Protein AF-A0A1K0FR67-F1 (afdb_monomer)

pLDDT: mean 71.22, std 17.46, range [37.5, 94.06]

Organism: NCBI:txid56427

Foldseek 3Di:
DVVVVVVVVCVVAPPVRVVVVVVVVVVVVVVVVVCPPVPPPPDPPPPPPPPPPDPDPPDDPPPDPDPPPDDDPPDDDDDDDDPPVLPQPDQDPVRDRPLVVCVVVVNNVVSVVSVVVSVLVSCVVVVQDDDDVPDDPVNSVVSNVVPDDD

Sequence (150 aa):
MWDEFAASVFDWIPPSLLLLILLAAAGLIGALWYWFPAWVPRRMPRLRLPRLRMPRWRLPRWRRPRFSRRRRSTAAGASSEATTAFEPSVVLSDGTLLADRLAAEGRYAEAVRQRLRDIVGDLTAAGVISPLPGTTAAEVAAAAAVQRPA

Radius of gyration: 26.25 Å; Cα contacts (8 Å, |Δi|>4): 50; chains: 1; bounding box: 55×60×53 Å

Solvent-accessible surface area (backbone atoms only — not comparable to full-atom values): 9736 Å² total; per-residue (Å²): 120,66,67,64,53,50,50,58,52,47,75,77,37,53,70,70,57,51,52,49,51,52,52,50,48,51,51,49,51,53,47,52,59,71,47,65,70,82,78,66,69,92,61,74,75,80,76,75,68,75,82,76,80,67,78,84,77,81,70,79,86,77,80,73,80,84,76,78,78,71,84,74,83,76,88,76,79,92,80,75,91,72,84,66,82,77,72,70,79,52,65,42,97,85,75,43,46,54,31,56,53,29,44,76,73,68,39,48,79,54,15,52,54,44,48,52,50,36,52,52,49,50,36,37,75,70,65,60,38,86,82,54,97,84,66,48,75,67,57,53,51,52,47,47,58,73,70,56,84,129

Structure (mmCIF, N/CA/C/O backbone):
data_AF-A0A1K0FR67-F1
#
_entry.id   AF-A0A1K0FR67-F1
#
loop_
_atom_site.group_PDB
_atom_site.id
_atom_site.type_symbol
_atom_site.label_atom_id
_atom_site.label_alt_id
_atom_site.label_comp_id
_atom_site.label_asym_id
_atom_site.label_entity_id
_atom_site.label_seq_id
_atom_site.pdbx_PDB_ins_code
_atom_site.Cartn_x
_atom_site.Cartn_y
_atom_site.Cartn_z
_atom_site.occupancy
_atom_site.B_iso_or_equiv
_atom_site.auth_seq_id
_atom_site.auth_comp_id
_atom_site.auth_asym_id
_atom_site.auth_atom_id
_atom_site.pdbx_PDB_model_num
ATOM 1 N N . MET A 1 1 ? 36.744 -9.224 -16.218 1.00 68.44 1 MET A N 1
ATOM 2 C CA . MET A 1 1 ? 35.499 -9.904 -16.644 1.00 68.44 1 MET A CA 1
ATOM 3 C C . MET A 1 1 ? 34.325 -8.936 -16.802 1.00 68.44 1 MET A C 1
ATOM 5 O O . MET A 1 1 ? 33.518 -9.159 -17.688 1.00 68.44 1 MET A O 1
ATOM 9 N N . TRP A 1 2 ? 34.217 -7.858 -16.007 1.00 72.44 2 TRP A N 1
ATOM 10 C CA . TRP A 1 2 ? 33.109 -6.898 -16.142 1.00 72.44 2 TRP A CA 1
ATOM 11 C C . TRP A 1 2 ? 33.269 -5.905 -17.307 1.00 72.44 2 TRP A C 1
ATOM 13 O O . TRP A 1 2 ? 32.308 -5.668 -18.031 1.00 72.44 2 TRP A O 1
ATOM 23 N N . ASP A 1 3 ? 34.488 -5.424 -17.566 1.00 81.62 3 ASP A N 1
ATOM 24 C CA . ASP A 1 3 ? 34.756 -4.476 -18.664 1.00 81.62 3 ASP A CA 1
ATOM 25 C C . ASP A 1 3 ? 34.510 -5.067 -20.060 1.00 81.62 3 ASP A C 1
ATOM 27 O O . ASP A 1 3 ? 34.027 -4.384 -20.955 1.00 81.62 3 ASP A O 1
ATOM 31 N N . GLU A 1 4 ? 34.777 -6.360 -20.237 1.00 81.38 4 GLU A N 1
ATOM 32 C CA . GLU A 1 4 ? 34.574 -7.076 -21.503 1.00 81.38 4 GLU A CA 1
ATOM 33 C C . GLU A 1 4 ? 33.077 -7.285 -21.810 1.00 81.38 4 GLU A C 1
ATOM 35 O O . GLU A 1 4 ? 32.628 -7.190 -22.955 1.00 81.38 4 GLU A O 1
ATOM 40 N N . PHE A 1 5 ? 32.266 -7.480 -20.764 1.00 78.94 5 PHE A N 1
ATOM 41 C CA . PHE A 1 5 ? 30.809 -7.541 -20.880 1.00 78.94 5 PHE A CA 1
ATOM 42 C C . PHE A 1 5 ? 30.208 -6.155 -21.147 1.00 78.94 5 PHE A C 1
ATOM 44 O O . PHE A 1 5 ? 29.321 -6.012 -21.982 1.00 78.94 5 PHE A O 1
ATOM 51 N N . ALA A 1 6 ? 30.718 -5.113 -20.484 1.00 74.50 6 ALA A N 1
ATOM 52 C CA . ALA A 1 6 ? 30.304 -3.741 -20.753 1.00 74.50 6 ALA A CA 1
ATOM 53 C C . ALA A 1 6 ? 30.624 -3.337 -22.201 1.00 74.50 6 ALA A C 1
ATOM 55 O O . ALA A 1 6 ? 29.739 -2.860 -22.908 1.00 74.50 6 ALA A O 1
ATOM 56 N N . ALA A 1 7 ? 31.849 -3.592 -22.670 1.00 76.25 7 ALA A N 1
ATOM 57 C CA . ALA A 1 7 ? 32.273 -3.254 -24.027 1.00 76.25 7 ALA A CA 1
ATOM 58 C C . ALA A 1 7 ? 31.422 -3.955 -25.100 1.00 76.25 7 ALA A C 1
ATOM 60 O O . ALA A 1 7 ? 30.942 -3.299 -26.018 1.00 76.25 7 ALA A O 1
ATOM 61 N N . SER A 1 8 ? 31.150 -5.255 -24.945 1.00 77.00 8 SER A N 1
ATOM 62 C CA . SER A 1 8 ? 30.318 -6.013 -25.898 1.00 77.00 8 SER A CA 1
ATOM 63 C C . SER A 1 8 ? 28.856 -5.556 -25.935 1.00 77.00 8 SER A C 1
ATOM 65 O O . SER A 1 8 ? 28.237 -5.540 -26.999 1.00 77.00 8 SER A O 1
ATOM 67 N N . VAL A 1 9 ? 28.300 -5.134 -24.796 1.00 70.12 9 VAL A N 1
ATOM 68 C CA . VAL A 1 9 ? 26.946 -4.564 -24.731 1.00 70.12 9 VAL A CA 1
ATOM 69 C C . VAL A 1 9 ? 26.891 -3.179 -25.390 1.00 70.12 9 VAL A C 1
ATOM 71 O O . VAL A 1 9 ? 25.920 -2.882 -26.086 1.00 70.12 9 VAL A O 1
ATOM 74 N N . PHE A 1 10 ? 27.927 -2.351 -25.219 1.00 68.62 10 PHE A N 1
ATOM 75 C CA . PHE A 1 10 ? 28.010 -1.022 -25.838 1.00 68.62 10 PHE A CA 1
ATOM 76 C C . PHE A 1 10 ? 28.317 -1.057 -27.343 1.00 68.62 10 PHE A C 1
ATOM 78 O O . PHE A 1 10 ? 27.865 -0.167 -28.061 1.00 68.62 10 PHE A O 1
ATOM 85 N N . ASP A 1 11 ? 29.012 -2.084 -27.837 1.00 77.88 11 ASP A N 1
ATOM 86 C CA . ASP A 1 11 ? 29.234 -2.278 -29.279 1.00 77.88 11 ASP A CA 1
ATOM 87 C C . ASP A 1 11 ? 27.933 -2.603 -30.027 1.00 77.88 11 ASP A C 1
ATOM 89 O O . ASP A 1 11 ? 27.739 -2.193 -31.171 1.00 77.88 11 ASP A O 1
ATOM 93 N N . TRP A 1 12 ? 27.015 -3.327 -29.380 1.00 76.69 12 TRP A N 1
ATOM 94 C CA . TRP A 1 12 ? 25.711 -3.666 -29.960 1.00 76.69 12 TRP A CA 1
ATOM 95 C C . TRP A 1 12 ? 24.649 -2.583 -29.761 1.00 76.69 12 TRP A C 1
ATOM 97 O O . TRP A 1 12 ? 23.702 -2.499 -30.546 1.00 76.69 12 TRP A O 1
ATOM 107 N N . ILE A 1 13 ? 24.772 -1.770 -28.711 1.00 78.88 13 ILE A N 1
ATOM 108 C CA . ILE A 1 13 ? 23.764 -0.780 -28.333 1.00 78.88 13 ILE A CA 1
ATOM 109 C C . ILE A 1 13 ? 24.459 0.567 -28.124 1.00 78.88 13 ILE A C 1
ATOM 111 O O . ILE A 1 13 ? 25.122 0.755 -27.101 1.00 78.88 13 ILE A O 1
ATOM 115 N N . PRO A 1 14 ? 24.281 1.545 -29.034 1.00 84.25 14 PRO A N 1
ATOM 116 C CA . PRO A 1 14 ? 24.893 2.847 -28.849 1.00 84.25 14 PRO A CA 1
ATOM 117 C C . PRO A 1 14 ? 24.372 3.487 -27.550 1.00 84.25 14 PRO A C 1
ATOM 119 O O . PRO A 1 14 ? 23.197 3.313 -27.200 1.00 84.25 14 PRO A O 1
ATOM 122 N N . PRO A 1 15 ? 25.202 4.265 -26.832 1.00 79.81 15 PRO A N 1
ATOM 123 C CA . PRO A 1 15 ? 24.868 4.769 -25.496 1.00 79.81 15 PRO A CA 1
ATOM 124 C C . PRO A 1 15 ? 23.553 5.559 -25.440 1.00 79.81 15 PRO A C 1
ATOM 126 O O . PRO A 1 15 ? 22.817 5.499 -24.457 1.00 79.81 15 PRO A O 1
ATOM 129 N N . SER A 1 16 ? 23.225 6.270 -26.521 1.00 84.56 16 SER A N 1
ATOM 130 C CA . SER A 1 16 ? 21.970 7.009 -26.680 1.00 84.56 16 SER A CA 1
ATOM 131 C C . SER A 1 16 ? 20.739 6.098 -26.724 1.00 84.56 16 SER A C 1
ATOM 133 O O . SER A 1 16 ? 19.717 6.434 -26.125 1.00 84.56 16 SER A O 1
ATOM 135 N N . LEU A 1 17 ? 20.827 4.932 -27.373 1.00 86.75 17 LEU A N 1
ATOM 136 C CA . LEU A 1 17 ? 19.754 3.933 -27.382 1.00 86.75 17 LEU A CA 1
ATOM 137 C C . LEU A 1 17 ? 19.580 3.296 -26.005 1.00 86.75 17 LEU A C 1
ATOM 139 O O . LEU A 1 17 ? 18.447 3.103 -25.576 1.00 86.75 17 LEU A O 1
ATOM 143 N N . LEU A 1 18 ? 20.674 3.027 -25.290 1.00 86.62 18 LEU A N 1
ATOM 144 C CA . LEU A 1 18 ? 20.607 2.495 -23.928 1.00 86.62 18 LEU A CA 1
ATOM 145 C C . LEU A 1 18 ? 19.881 3.478 -22.999 1.00 86.62 18 LEU A C 1
ATOM 147 O O . LEU A 1 18 ? 18.958 3.080 -22.290 1.00 86.62 18 LEU A O 1
ATOM 151 N N . LEU A 1 19 ? 20.219 4.771 -23.071 1.00 89.19 19 LEU A N 1
ATOM 152 C CA . LEU A 1 19 ? 19.519 5.824 -22.330 1.00 89.19 19 LEU A CA 1
ATOM 153 C C . LEU A 1 19 ? 18.039 5.927 -22.714 1.00 89.19 19 LEU A C 1
ATOM 155 O O . LEU A 1 19 ? 17.194 6.026 -21.827 1.00 89.19 19 LEU A O 1
ATOM 159 N N . LEU A 1 20 ? 17.709 5.865 -24.007 1.00 92.62 20 LEU A N 1
ATOM 160 C CA . LEU A 1 20 ? 16.318 5.880 -24.468 1.00 92.62 20 LEU A CA 1
ATOM 161 C C . LEU A 1 20 ? 15.531 4.666 -23.972 1.00 92.62 20 LEU A C 1
ATOM 163 O O . LEU A 1 20 ? 14.399 4.831 -23.529 1.00 92.62 20 LEU A O 1
ATOM 167 N N . ILE A 1 21 ? 16.116 3.466 -23.998 1.00 91.69 21 ILE A N 1
ATOM 168 C CA . ILE A 1 21 ? 15.485 2.245 -23.482 1.00 91.69 21 ILE A CA 1
ATOM 169 C C . ILE A 1 21 ? 15.270 2.364 -21.976 1.00 91.69 21 ILE A C 1
ATOM 171 O O . ILE A 1 21 ? 14.187 2.040 -21.496 1.00 91.69 21 ILE A O 1
ATOM 175 N N . LEU A 1 22 ? 16.263 2.854 -21.231 1.00 91.19 22 LEU A N 1
ATOM 176 C CA . LEU A 1 22 ? 16.150 3.026 -19.784 1.00 91.19 22 LEU A CA 1
ATOM 177 C C . LEU A 1 22 ? 15.073 4.058 -19.429 1.00 91.19 22 LEU A C 1
ATOM 179 O O . LEU A 1 22 ? 14.267 3.826 -18.531 1.00 91.19 22 LEU A O 1
ATOM 183 N N . LEU A 1 23 ? 15.020 5.170 -20.168 1.00 94.06 23 LEU A N 1
ATOM 184 C CA . LEU A 1 23 ? 14.025 6.224 -19.990 1.00 94.06 23 LEU A CA 1
ATOM 185 C C . LEU A 1 23 ? 12.620 5.744 -20.370 1.00 94.06 23 LEU A C 1
ATOM 187 O O . LEU A 1 23 ? 11.664 5.992 -19.637 1.00 94.06 23 LEU A O 1
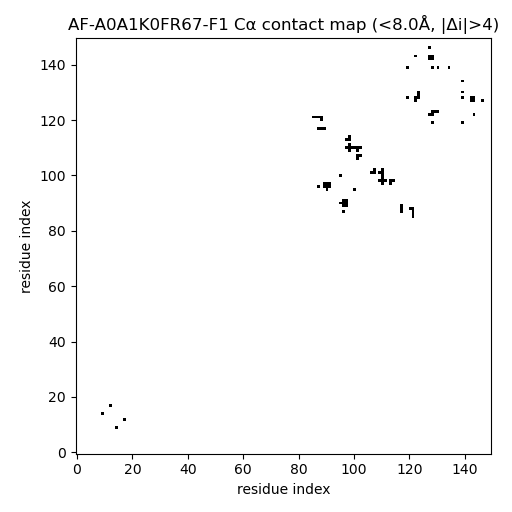ATOM 191 N N . ALA A 1 24 ? 12.494 5.009 -21.475 1.00 93.75 24 ALA A N 1
ATOM 192 C CA . ALA A 1 24 ? 11.241 4.397 -21.897 1.00 93.75 24 ALA A CA 1
ATOM 193 C C . ALA A 1 24 ? 10.775 3.343 -20.889 1.00 93.75 24 ALA A C 1
ATOM 195 O O . ALA A 1 24 ? 9.606 3.335 -20.522 1.00 93.75 24 ALA A O 1
ATOM 196 N N . ALA A 1 25 ? 11.674 2.495 -20.385 1.00 93.62 25 ALA A N 1
ATOM 197 C CA . ALA A 1 25 ? 11.368 1.509 -19.356 1.00 93.62 25 ALA A CA 1
ATOM 198 C C . ALA A 1 25 ? 10.942 2.180 -18.046 1.00 93.62 25 ALA A C 1
ATOM 200 O O . ALA A 1 25 ? 9.929 1.791 -17.477 1.00 93.62 25 ALA A O 1
ATOM 201 N N . ALA A 1 26 ? 11.648 3.219 -17.593 1.00 92.81 26 ALA A N 1
ATO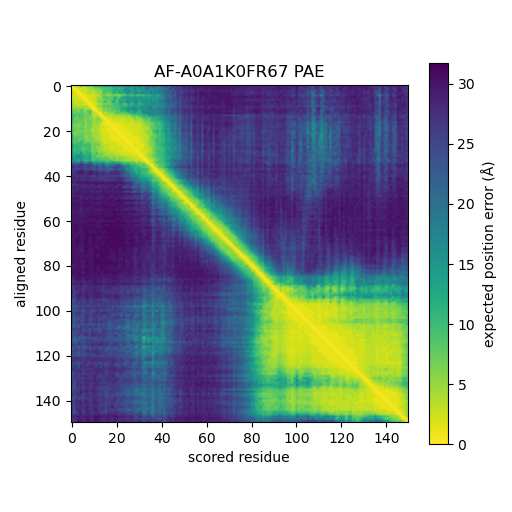M 202 C CA . ALA A 1 26 ? 11.276 3.984 -16.403 1.00 92.81 26 ALA A CA 1
ATOM 203 C C . ALA A 1 26 ? 9.905 4.660 -16.566 1.00 92.81 26 ALA A C 1
ATOM 205 O O . ALA A 1 26 ? 9.061 4.567 -15.674 1.00 92.81 26 ALA A O 1
ATOM 206 N N . GLY A 1 27 ? 9.651 5.275 -17.725 1.00 91.00 27 GLY A N 1
ATOM 207 C CA . GLY A 1 27 ? 8.360 5.867 -18.065 1.00 91.00 27 GLY A CA 1
ATOM 208 C C . GLY A 1 27 ? 7.241 4.830 -18.129 1.00 91.00 27 GLY A C 1
ATOM 209 O O . GLY A 1 27 ? 6.174 5.052 -17.566 1.00 91.00 27 GLY A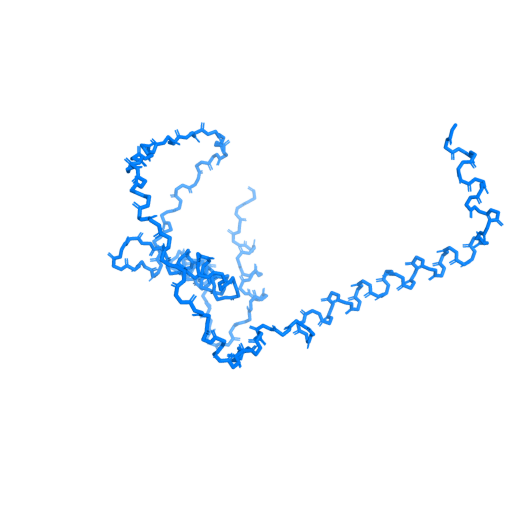 O 1
ATOM 210 N N . LEU A 1 28 ? 7.492 3.669 -18.739 1.00 89.88 28 LEU A N 1
ATOM 211 C CA . LEU A 1 28 ? 6.547 2.556 -18.801 1.00 89.88 28 LEU A CA 1
ATOM 212 C C . LEU A 1 28 ? 6.272 1.974 -17.421 1.00 89.88 28 LEU A C 1
ATOM 214 O O . LEU A 1 28 ? 5.118 1.728 -17.116 1.00 89.88 28 LEU A O 1
ATOM 218 N N . ILE A 1 29 ? 7.283 1.781 -16.575 1.00 87.69 29 ILE A N 1
ATOM 219 C CA . ILE A 1 29 ? 7.114 1.283 -15.205 1.00 87.69 29 ILE A CA 1
ATOM 220 C C . ILE A 1 29 ? 6.311 2.286 -14.375 1.00 87.69 29 ILE A C 1
ATOM 222 O O . ILE A 1 29 ? 5.367 1.887 -13.699 1.00 87.69 29 ILE A O 1
ATOM 226 N N . GLY A 1 30 ? 6.636 3.579 -14.455 1.00 84.00 30 GLY A N 1
ATOM 227 C CA . GLY A 1 30 ? 5.886 4.637 -13.776 1.00 84.00 30 GLY A CA 1
ATOM 228 C C . GLY A 1 30 ? 4.441 4.723 -14.268 1.00 84.00 30 GLY A C 1
ATOM 229 O O . GLY A 1 30 ? 3.512 4.765 -13.462 1.00 84.00 30 GLY A O 1
ATOM 230 N N . ALA A 1 31 ? 4.237 4.655 -15.584 1.00 81.75 31 ALA A N 1
ATOM 231 C CA . ALA A 1 31 ? 2.915 4.601 -16.188 1.00 81.75 31 ALA A CA 1
ATOM 232 C C . ALA A 1 31 ? 2.163 3.338 -15.765 1.00 81.75 31 ALA A C 1
ATOM 234 O O . ALA A 1 31 ? 1.000 3.436 -15.414 1.00 81.75 31 ALA A O 1
ATOM 235 N N . LEU A 1 32 ? 2.806 2.171 -15.724 1.00 79.75 32 LEU A N 1
ATOM 236 C CA . LEU A 1 32 ? 2.194 0.908 -15.315 1.00 79.75 32 LEU A CA 1
ATOM 237 C C . LEU A 1 32 ? 1.835 0.912 -13.825 1.00 79.75 32 LEU A C 1
ATOM 239 O O . LEU A 1 32 ? 0.807 0.356 -13.455 1.00 79.75 32 LEU A O 1
ATOM 243 N N . TRP A 1 33 ? 2.649 1.564 -12.989 1.00 76.31 33 TRP A N 1
ATOM 244 C CA . TRP A 1 33 ? 2.402 1.752 -11.560 1.00 76.31 33 TRP A CA 1
ATOM 245 C C . TRP A 1 33 ? 1.235 2.711 -11.310 1.00 76.31 33 TRP A C 1
ATOM 247 O O . TRP A 1 33 ? 0.362 2.417 -10.498 1.00 76.31 33 TRP A O 1
ATOM 257 N N . TYR A 1 34 ? 1.157 3.809 -12.066 1.00 68.00 34 TYR A N 1
ATOM 258 C CA . TYR A 1 34 ? 0.046 4.760 -11.989 1.00 68.00 34 TYR A CA 1
ATOM 259 C C . TYR A 1 34 ? -1.246 4.217 -12.631 1.00 68.00 34 TYR A C 1
ATOM 261 O O . TYR A 1 34 ? -2.347 4.445 -12.137 1.00 68.00 34 TYR A O 1
ATOM 269 N N . TRP A 1 35 ? -1.120 3.421 -13.696 1.00 66.75 35 TRP A N 1
ATOM 270 C CA . TRP A 1 35 ? -2.212 2.708 -14.371 1.00 66.75 35 TRP A CA 1
ATOM 271 C C . TRP A 1 35 ? -2.684 1.483 -13.565 1.00 66.75 35 TRP A C 1
ATOM 273 O O . TRP A 1 35 ? -3.698 0.860 -13.894 1.00 66.75 35 TRP A O 1
ATOM 283 N N . PHE A 1 36 ? -2.003 1.137 -12.469 1.00 51.81 36 PHE A N 1
ATOM 284 C CA . PHE A 1 36 ? -2.378 0.050 -11.568 1.00 51.81 36 PHE A CA 1
ATOM 285 C C . PHE A 1 36 ? -3.588 0.451 -10.696 1.00 51.81 36 PHE A C 1
ATOM 287 O O . PHE A 1 36 ? -3.454 0.717 -9.501 1.00 51.81 36 PHE A O 1
ATOM 294 N N . PRO A 1 37 ? -4.802 0.534 -11.287 1.00 57.28 37 PRO A N 1
ATOM 295 C CA . PRO A 1 37 ? -5.747 -0.581 -11.162 1.00 57.28 37 PRO A CA 1
ATOM 296 C C . PRO A 1 37 ? -6.649 -0.831 -12.394 1.00 57.28 37 PRO A C 1
ATOM 298 O O . PRO A 1 37 ? -7.634 -1.558 -12.274 1.00 57.28 37 PRO A O 1
ATOM 301 N N . ALA A 1 38 ? -6.380 -0.249 -13.567 1.00 56.81 38 ALA A N 1
ATOM 302 C CA . ALA A 1 38 ? -7.340 -0.287 -14.681 1.00 56.81 38 ALA A CA 1
ATOM 303 C C . ALA A 1 38 ? -7.305 -1.588 -15.512 1.00 56.81 38 ALA A C 1
ATOM 305 O O . ALA A 1 38 ? -8.278 -1.898 -16.195 1.00 56.81 38 ALA A O 1
ATOM 306 N N . TRP A 1 39 ? -6.217 -2.366 -15.446 1.00 60.72 39 TRP A N 1
ATOM 307 C CA . TRP A 1 39 ? -6.015 -3.553 -16.296 1.00 60.72 39 TRP A CA 1
ATOM 308 C C . TRP A 1 39 ? -5.899 -4.890 -15.563 1.00 60.72 39 TRP A C 1
ATOM 310 O O . TRP A 1 39 ? -5.786 -5.916 -16.222 1.00 60.72 39 TRP A O 1
ATOM 320 N N . VAL A 1 40 ? -5.965 -4.924 -14.226 1.00 54.62 40 VAL A N 1
ATOM 321 C CA . VAL A 1 40 ? -6.078 -6.188 -13.479 1.00 54.62 40 VAL A CA 1
ATOM 322 C C . VAL A 1 40 ? -7.565 -6.510 -13.340 1.00 54.62 40 VAL A C 1
ATOM 324 O O . VAL A 1 40 ? -8.236 -5.909 -12.492 1.00 54.62 40 VAL A O 1
ATOM 327 N N . PRO A 1 41 ? -8.129 -7.456 -14.116 1.00 48.88 41 PRO A N 1
ATOM 328 C CA . PRO A 1 41 ? -9.508 -7.860 -13.944 1.00 48.88 41 PRO A CA 1
ATOM 329 C C . PRO A 1 41 ? -9.568 -8.637 -12.627 1.00 48.88 41 PRO A C 1
ATOM 331 O O . PRO A 1 41 ? -9.347 -9.843 -12.570 1.00 48.88 41 PRO A O 1
ATOM 334 N N . ARG A 1 42 ? -9.904 -7.949 -11.530 1.00 56.72 42 ARG A N 1
ATOM 335 C CA . ARG A 1 42 ? -10.217 -8.556 -10.219 1.00 56.72 42 ARG A CA 1
ATOM 336 C C . ARG A 1 42 ? -11.425 -9.504 -10.263 1.00 56.72 42 ARG A C 1
ATOM 338 O O . ARG A 1 42 ? -11.804 -10.081 -9.249 1.00 56.72 42 ARG A O 1
ATOM 345 N N . ARG A 1 43 ? -12.040 -9.668 -11.433 1.00 52.75 43 ARG A N 1
ATOM 346 C CA . ARG A 1 43 ? -13.043 -10.677 -11.739 1.00 52.75 43 ARG A CA 1
ATOM 347 C C . ARG A 1 43 ? -12.521 -11.489 -12.915 1.00 52.75 43 ARG A C 1
ATOM 349 O O . ARG A 1 43 ? -12.756 -11.110 -14.056 1.00 52.75 43 ARG A O 1
ATOM 356 N N . MET A 1 44 ? -11.862 -12.619 -12.653 1.00 50.22 44 MET A N 1
ATOM 357 C CA . MET A 1 44 ? -11.877 -13.680 -13.659 1.00 50.22 44 MET A CA 1
ATOM 358 C C . MET A 1 44 ? -13.361 -13.968 -13.931 1.00 50.22 44 MET A C 1
ATOM 360 O O . MET A 1 44 ? -14.080 -14.324 -12.985 1.00 50.22 44 MET A O 1
ATOM 364 N N . PRO A 1 45 ? -13.873 -13.750 -15.159 1.00 44.97 45 PRO A N 1
ATOM 365 C CA . PRO A 1 45 ? -15.201 -14.218 -15.496 1.00 44.97 45 PRO A CA 1
ATOM 366 C C . PRO A 1 45 ? -15.164 -15.711 -15.216 1.00 44.97 45 PRO A C 1
ATOM 368 O O . PRO A 1 45 ? -14.251 -16.406 -15.660 1.00 44.97 45 PRO A O 1
ATOM 371 N N . ARG A 1 46 ? -16.091 -16.189 -14.383 1.00 55.56 46 ARG A N 1
ATOM 372 C CA . ARG A 1 46 ? -16.241 -17.615 -14.115 1.00 55.56 46 ARG A CA 1
ATOM 373 C C . ARG A 1 46 ? -16.451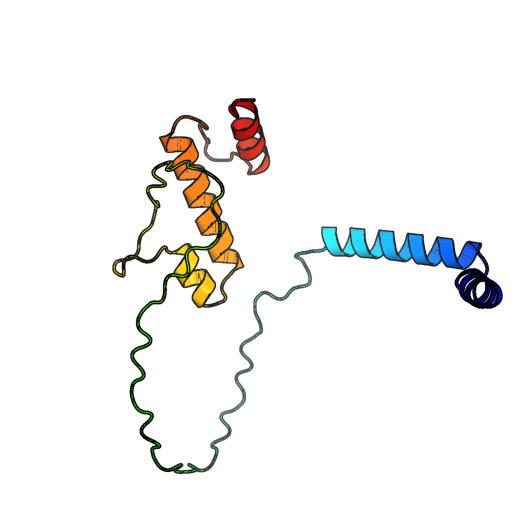 -18.263 -15.476 1.00 55.56 46 ARG A C 1
ATOM 375 O O . ARG A 1 46 ? -17.568 -18.223 -15.986 1.00 55.56 46 ARG A O 1
ATOM 382 N N . LEU A 1 47 ? -15.382 -18.794 -16.070 1.00 45.69 47 LEU A N 1
ATOM 383 C CA . LEU A 1 47 ? -15.437 -19.661 -17.230 1.00 45.69 47 LEU A CA 1
ATOM 384 C C . LEU A 1 47 ? -16.276 -20.836 -16.754 1.00 45.69 47 LEU A C 1
ATOM 386 O O . LEU A 1 47 ? -15.793 -21.757 -16.096 1.00 45.69 47 LEU A O 1
ATOM 390 N N . ARG A 1 48 ? -17.587 -20.733 -16.985 1.00 51.16 48 ARG A N 1
ATOM 391 C CA . ARG A 1 48 ? -18.517 -21.842 -16.893 1.00 51.16 48 ARG A CA 1
ATOM 392 C C . ARG A 1 48 ? -18.104 -22.760 -18.026 1.00 51.16 48 ARG A C 1
ATOM 394 O O . ARG A 1 48 ? -18.695 -22.723 -19.099 1.00 51.16 48 ARG A O 1
ATOM 401 N N . LEU A 1 49 ? -17.040 -23.526 -17.795 1.00 53.22 49 LEU A N 1
ATOM 402 C CA . LEU A 1 49 ? -16.692 -24.628 -18.662 1.00 53.22 49 LEU A CA 1
ATOM 403 C C . LEU A 1 49 ? -17.969 -25.470 -18.785 1.00 53.22 49 LEU A C 1
ATOM 405 O O . LEU A 1 49 ? -18.555 -25.827 -17.749 1.00 53.22 49 LEU A O 1
ATOM 409 N N . PRO A 1 50 ? -18.464 -25.713 -20.012 1.00 48.59 50 PRO A N 1
ATOM 410 C CA . PRO A 1 50 ? -19.576 -26.621 -20.213 1.00 48.59 50 PRO A CA 1
ATOM 411 C C . PRO A 1 50 ? -19.188 -27.921 -19.525 1.00 48.59 50 PRO A C 1
ATOM 413 O O . PRO A 1 50 ? -18.058 -28.386 -19.659 1.00 48.59 50 PRO A O 1
ATOM 416 N N . ARG A 1 51 ? -20.093 -28.421 -18.684 1.00 54.88 51 ARG A N 1
ATOM 417 C CA . ARG A 1 51 ? -19.865 -29.557 -17.793 1.00 54.88 51 ARG A CA 1
ATOM 418 C C . ARG A 1 51 ? -19.369 -30.740 -18.624 1.00 54.88 51 ARG A C 1
ATOM 420 O O . ARG A 1 51 ? -20.186 -31.500 -19.137 1.00 54.88 51 ARG A O 1
ATOM 427 N N . LEU A 1 52 ? -18.050 -30.907 -18.741 1.00 47.59 52 LEU A N 1
ATOM 428 C CA . LEU A 1 52 ? -17.464 -32.146 -19.215 1.00 47.59 52 LEU A CA 1
ATOM 429 C C . LEU A 1 52 ? -17.862 -33.178 -18.169 1.00 47.59 52 LEU A C 1
ATOM 431 O O . LEU A 1 52 ? -17.301 -33.244 -17.074 1.00 47.59 52 LEU A O 1
ATOM 435 N N . ARG A 1 53 ? -18.914 -33.932 -18.492 1.00 53.69 53 ARG A N 1
ATOM 436 C CA . ARG A 1 53 ? -19.287 -35.178 -17.835 1.00 53.69 53 ARG A CA 1
ATOM 437 C C . ARG A 1 53 ? -18.101 -36.121 -18.023 1.00 53.69 53 ARG A C 1
ATOM 439 O O . ARG A 1 53 ? -18.081 -36.930 -18.941 1.00 53.69 53 ARG A O 1
ATOM 446 N N . MET A 1 54 ? -17.082 -35.976 -17.181 1.00 53.16 54 MET A N 1
ATOM 447 C CA . MET A 1 54 ? -16.021 -36.963 -17.118 1.00 53.16 54 MET A CA 1
ATOM 448 C C . MET A 1 54 ? -16.653 -38.269 -16.620 1.00 53.16 54 MET A C 1
ATOM 450 O O . MET A 1 54 ? -17.394 -38.244 -15.625 1.00 53.16 54 MET A O 1
ATOM 454 N N . PRO A 1 55 ? -16.414 -39.403 -17.300 1.00 53.00 55 PRO A N 1
ATOM 455 C CA . PRO A 1 55 ? -16.845 -40.703 -16.818 1.00 53.00 55 PRO A CA 1
ATOM 456 C C . PRO A 1 55 ? -16.251 -40.902 -15.428 1.00 53.00 55 PRO A C 1
ATOM 458 O O . PRO A 1 55 ? -15.069 -40.640 -15.212 1.00 53.00 55 PRO A O 1
ATOM 461 N N . ARG A 1 56 ? -17.084 -41.307 -14.468 1.00 56.62 56 ARG A N 1
ATOM 462 C CA . ARG A 1 56 ? -16.711 -41.468 -13.059 1.00 56.62 56 ARG A CA 1
ATOM 463 C C . ARG A 1 56 ? -15.567 -42.474 -12.917 1.00 56.62 56 ARG A C 1
ATOM 465 O O . ARG A 1 56 ? -15.808 -43.664 -12.725 1.00 56.62 56 ARG A O 1
ATOM 472 N N . TRP A 1 57 ? -14.330 -41.992 -12.941 1.00 46.62 57 TRP A N 1
ATOM 473 C CA . TRP A 1 57 ? -13.178 -42.749 -12.481 1.00 46.62 57 TRP A CA 1
ATOM 474 C C . TRP A 1 57 ? -13.316 -42.906 -10.968 1.00 46.62 57 TRP A C 1
ATOM 476 O O . TRP A 1 57 ? -13.058 -41.991 -10.186 1.00 46.62 57 TRP A O 1
ATOM 486 N N . ARG A 1 58 ? -13.835 -44.065 -10.554 1.00 58.22 58 ARG A N 1
ATOM 487 C CA . ARG A 1 58 ? -13.924 -44.479 -9.153 1.00 58.22 58 ARG A CA 1
ATOM 488 C C . ARG A 1 58 ? -12.512 -44.789 -8.672 1.00 58.22 58 ARG A C 1
ATOM 490 O O . ARG A 1 58 ? -12.103 -45.945 -8.672 1.00 58.22 58 ARG A O 1
ATOM 497 N N . LEU A 1 59 ? -11.764 -43.761 -8.278 1.00 58.81 59 LEU A N 1
ATOM 498 C CA . LEU A 1 59 ? -10.508 -43.991 -7.577 1.00 58.81 59 LEU A CA 1
ATOM 499 C C . LEU A 1 59 ? -10.801 -44.611 -6.195 1.00 58.81 59 LEU A C 1
ATOM 501 O O . LEU A 1 59 ? -11.717 -44.149 -5.499 1.00 58.81 59 LEU A O 1
ATOM 505 N N . PRO A 1 60 ? -10.057 -45.656 -5.787 1.00 51.84 60 PRO A N 1
ATOM 506 C CA . PRO A 1 60 ? -10.210 -46.277 -4.478 1.00 51.84 60 PRO A CA 1
ATOM 507 C C . PRO A 1 60 ? -9.968 -45.242 -3.379 1.00 51.84 60 PRO A C 1
ATOM 509 O O . PRO A 1 60 ? -9.029 -44.448 -3.445 1.00 51.84 60 PRO A O 1
ATOM 512 N N . ARG A 1 61 ? -10.833 -45.236 -2.360 1.00 57.97 61 ARG A N 1
ATOM 513 C CA . ARG A 1 61 ? -10.758 -44.302 -1.231 1.00 57.97 61 ARG A CA 1
ATOM 514 C C . ARG A 1 61 ? -9.498 -44.571 -0.413 1.00 57.97 61 ARG A C 1
ATOM 516 O O . ARG A 1 61 ? -9.518 -45.365 0.524 1.00 57.97 61 ARG A O 1
ATOM 523 N N . TRP A 1 62 ? -8.416 -43.877 -0.744 1.00 47.16 62 TRP A N 1
ATOM 524 C CA . TRP A 1 62 ? -7.196 -43.912 0.046 1.00 47.16 62 T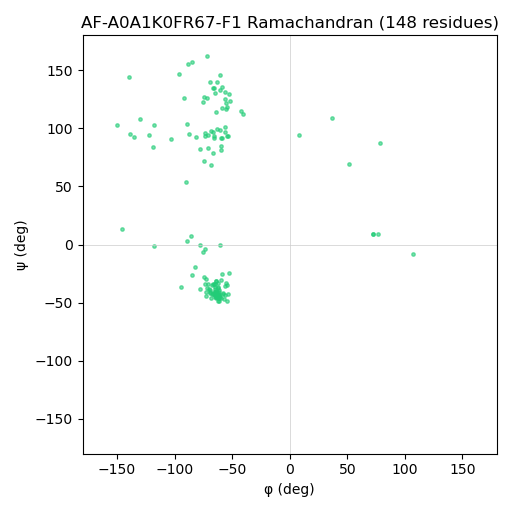RP A CA 1
ATOM 525 C C . TRP A 1 62 ? -7.425 -43.113 1.334 1.00 47.16 62 TRP A C 1
ATOM 527 O O . TRP A 1 62 ? -7.385 -41.881 1.358 1.00 47.16 62 TRP A O 1
ATOM 537 N N . ARG A 1 63 ? -7.770 -43.840 2.405 1.00 51.75 63 ARG A N 1
ATOM 538 C CA . ARG A 1 63 ? -7.890 -43.321 3.770 1.00 51.75 63 ARG A CA 1
ATOM 539 C C . ARG A 1 63 ? -6.532 -42.768 4.192 1.00 51.75 63 ARG A C 1
ATOM 541 O O . ARG A 1 63 ? -5.655 -43.517 4.607 1.00 51.75 63 ARG A O 1
ATOM 548 N N . ARG A 1 64 ? -6.361 -41.451 4.090 1.00 53.19 64 ARG A N 1
ATOM 549 C CA . ARG A 1 64 ? -5.190 -40.774 4.649 1.00 53.19 64 ARG A CA 1
ATOM 550 C C . ARG A 1 64 ? -5.306 -40.772 6.179 1.00 53.19 64 ARG A C 1
ATOM 552 O O . ARG A 1 64 ? -6.341 -40.334 6.692 1.00 53.19 64 ARG A O 1
ATOM 559 N N . PRO A 1 65 ? -4.293 -41.258 6.915 1.00 45.72 65 PRO A N 1
ATOM 560 C CA . PRO A 1 65 ? -4.295 -41.190 8.366 1.00 45.72 65 PRO A CA 1
ATOM 561 C C . PRO A 1 65 ? -4.220 -39.722 8.793 1.00 45.72 65 PRO A C 1
ATOM 563 O O . PRO A 1 65 ? -3.469 -38.922 8.231 1.00 45.72 65 PRO A O 1
ATOM 566 N N . ARG A 1 66 ? -5.060 -39.359 9.766 1.00 51.75 66 ARG A N 1
ATOM 567 C CA . ARG A 1 66 ? -5.133 -38.016 10.346 1.00 51.75 66 ARG A CA 1
ATOM 568 C C . ARG A 1 66 ? -3.830 -37.724 11.086 1.00 51.75 66 ARG A C 1
ATOM 570 O O . ARG A 1 66 ? -3.696 -38.051 12.260 1.00 51.75 66 ARG A O 1
ATOM 577 N N . PHE A 1 67 ? -2.882 -37.086 10.408 1.00 40.75 67 PHE A N 1
ATOM 578 C CA . PHE A 1 67 ? -1.742 -36.478 11.076 1.00 40.75 67 PHE A CA 1
ATOM 579 C C . PHE A 1 67 ? -2.218 -35.207 11.780 1.00 40.75 67 PHE A C 1
ATOM 581 O O . PHE A 1 67 ? -2.307 -34.131 11.191 1.00 40.75 67 PHE A O 1
ATOM 588 N N . SER A 1 68 ? -2.560 -35.376 13.058 1.00 53.25 68 SER A N 1
ATOM 589 C CA . SER A 1 68 ? -2.609 -34.310 14.052 1.00 53.25 68 SER A CA 1
ATOM 590 C C . SER A 1 68 ? -1.253 -33.607 14.051 1.00 53.25 68 SER A C 1
ATOM 592 O O . SER A 1 68 ? -0.288 -34.050 14.677 1.00 53.25 68 SER A O 1
ATOM 594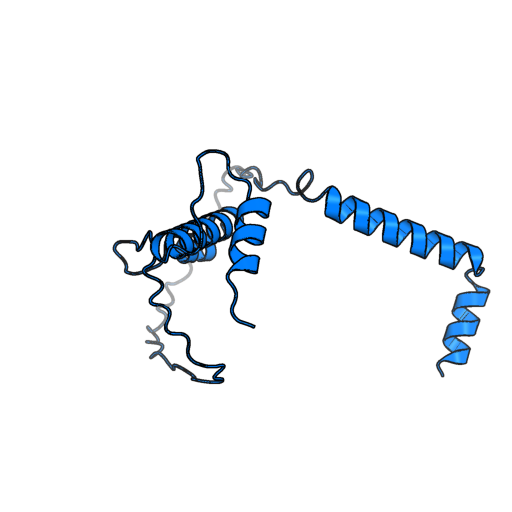 N N . ARG A 1 69 ? -1.149 -32.528 13.271 1.00 43.66 69 ARG A N 1
ATOM 595 C CA . ARG A 1 69 ? 0.021 -31.655 13.274 1.00 43.66 69 ARG A CA 1
ATOM 596 C C . ARG A 1 69 ? -0.097 -30.773 14.506 1.00 43.66 69 ARG A C 1
ATOM 598 O O . ARG A 1 69 ? -0.611 -29.660 14.470 1.00 43.66 69 ARG A O 1
ATOM 605 N N . ARG A 1 70 ? 0.334 -31.357 15.623 1.00 43.44 70 ARG A N 1
ATOM 606 C CA . ARG A 1 70 ? 0.614 -30.694 16.890 1.00 43.44 70 ARG A CA 1
ATOM 607 C C . ARG A 1 70 ? 1.349 -29.390 16.576 1.00 43.44 70 ARG A C 1
ATOM 609 O O . ARG A 1 70 ? 2.443 -29.425 16.013 1.00 43.44 70 ARG A O 1
ATOM 616 N N . ARG A 1 71 ? 0.694 -28.264 16.882 1.00 45.97 71 ARG A N 1
ATOM 617 C CA . ARG A 1 71 ? 1.246 -26.906 16.827 1.00 45.97 71 ARG A CA 1
ATOM 618 C C . ARG A 1 71 ? 2.669 -26.934 17.371 1.00 45.97 71 ARG A C 1
ATOM 620 O O . ARG A 1 71 ? 2.875 -27.149 18.563 1.00 45.97 71 ARG A O 1
ATOM 627 N N . ARG A 1 72 ? 3.639 -26.705 16.494 1.00 40.25 72 ARG A N 1
ATOM 628 C CA . ARG A 1 72 ? 4.969 -26.271 16.891 1.00 40.25 72 ARG A CA 1
ATOM 629 C C . ARG A 1 72 ? 5.026 -24.788 16.579 1.00 40.25 72 ARG A C 1
ATOM 631 O O . ARG A 1 72 ? 5.299 -24.390 15.456 1.00 40.25 72 ARG A O 1
ATOM 638 N N . SER A 1 73 ? 4.650 -24.011 17.591 1.00 43.66 73 SER A N 1
ATOM 639 C CA . SER A 1 73 ? 5.089 -22.630 17.736 1.00 43.66 73 SER A CA 1
ATOM 640 C C . SER A 1 73 ? 6.615 -22.665 17.743 1.00 43.66 73 SER A C 1
ATOM 642 O O . SER A 1 73 ? 7.225 -23.096 18.719 1.00 43.66 73 SER A O 1
ATOM 644 N N . THR A 1 74 ? 7.232 -22.337 16.615 1.00 39.81 74 THR A N 1
ATOM 645 C CA . THR A 1 74 ? 8.613 -21.870 16.602 1.00 39.81 74 THR A CA 1
ATOM 646 C C . THR A 1 74 ? 8.547 -20.373 16.813 1.00 39.81 74 THR A C 1
ATOM 648 O O . THR A 1 74 ? 8.325 -19.607 15.878 1.00 39.81 74 THR A O 1
ATOM 651 N N . ALA A 1 75 ? 8.702 -19.991 18.076 1.00 45.53 75 ALA A N 1
ATOM 652 C CA . ALA A 1 75 ? 9.226 -18.694 18.439 1.00 45.53 75 ALA A CA 1
ATOM 653 C C . ALA A 1 75 ? 10.580 -18.509 17.735 1.00 45.53 75 ALA A C 1
ATOM 655 O O . ALA A 1 75 ? 11.507 -19.288 17.956 1.00 45.53 75 ALA A O 1
ATOM 656 N N . ALA A 1 76 ? 10.664 -17.504 16.870 1.00 42.62 76 ALA A N 1
ATOM 657 C CA . ALA A 1 76 ? 11.913 -16.957 16.362 1.00 42.62 76 ALA A CA 1
ATOM 658 C C . ALA A 1 76 ? 11.700 -15.465 16.050 1.00 42.62 76 ALA A C 1
ATOM 660 O O . ALA A 1 76 ? 11.074 -15.132 15.049 1.00 42.62 76 ALA A O 1
ATOM 661 N N . GLY A 1 77 ? 12.210 -14.609 16.948 1.00 37.50 77 GLY A N 1
ATOM 662 C CA . GLY A 1 77 ? 12.464 -13.171 16.758 1.00 37.50 77 GLY A CA 1
ATOM 663 C C . GLY A 1 77 ? 11.228 -12.274 16.865 1.00 37.50 77 GLY A C 1
ATOM 664 O O . GLY A 1 77 ? 10.559 -12.046 15.872 1.00 37.50 77 GLY A O 1
ATOM 665 N N . ALA A 1 78 ? 10.801 -11.778 18.028 1.00 47.72 78 ALA A N 1
ATOM 666 C CA . ALA A 1 78 ? 11.508 -10.822 18.887 1.00 47.72 78 ALA A CA 1
ATOM 667 C C . ALA A 1 78 ? 11.988 -9.566 18.130 1.00 47.72 78 ALA A C 1
ATOM 669 O O . ALA A 1 78 ? 13.178 -9.322 17.960 1.00 47.72 78 ALA A O 1
ATOM 670 N N . SER A 1 79 ? 11.031 -8.739 17.710 1.00 43.09 79 SER A N 1
ATOM 671 C CA . SER A 1 79 ? 11.151 -7.291 17.882 1.00 43.09 79 SER A CA 1
ATOM 672 C C . SER A 1 79 ? 10.011 -6.832 18.785 1.00 43.09 79 SER A C 1
ATOM 674 O O . SER A 1 79 ? 8.856 -6.819 18.379 1.00 43.09 79 SER A O 1
ATOM 676 N N . SER A 1 80 ? 10.401 -6.593 20.036 1.00 41.44 80 SER A N 1
ATOM 677 C CA . SER A 1 80 ? 9.884 -5.630 21.009 1.00 41.44 80 SER A CA 1
ATOM 678 C C . SER A 1 80 ? 8.379 -5.361 21.051 1.00 41.44 80 SER A C 1
ATOM 680 O O . SER A 1 80 ? 7.820 -4.677 20.200 1.00 41.44 80 SER A O 1
ATOM 682 N N . GLU A 1 81 ? 7.774 -5.852 22.131 1.00 45.53 81 GLU A N 1
ATOM 683 C CA . GLU A 1 81 ? 6.795 -5.159 22.974 1.00 45.53 81 GLU A CA 1
ATOM 684 C C . GLU A 1 81 ? 6.291 -3.803 22.458 1.00 45.53 81 GLU A C 1
ATOM 686 O O . GLU A 1 81 ? 6.819 -2.740 22.767 1.00 45.53 81 GLU A O 1
ATOM 691 N N . ALA A 1 82 ? 5.169 -3.861 21.758 1.00 39.28 82 ALA A N 1
ATOM 692 C CA . ALA A 1 82 ? 4.040 -3.012 22.078 1.00 39.28 82 ALA A CA 1
ATOM 693 C C . ALA A 1 82 ? 2.820 -3.928 22.027 1.00 39.28 82 ALA A C 1
ATOM 695 O O . ALA A 1 82 ? 2.227 -4.144 20.972 1.00 39.28 82 ALA A O 1
ATOM 696 N N . THR A 1 83 ? 2.449 -4.504 23.172 1.00 44.91 83 THR A N 1
ATOM 697 C CA . THR A 1 83 ? 1.069 -4.955 23.372 1.00 44.91 83 THR A CA 1
ATOM 698 C C . THR A 1 83 ? 0.214 -3.692 23.454 1.00 44.91 83 THR A C 1
ATOM 700 O O . THR A 1 83 ? -0.281 -3.315 24.509 1.00 44.91 83 THR A O 1
ATOM 703 N N . THR A 1 84 ? 0.076 -2.981 22.337 1.00 49.41 84 THR A N 1
ATOM 704 C CA . THR A 1 84 ? -1.133 -2.212 22.107 1.00 49.41 84 THR A CA 1
ATOM 705 C C . THR A 1 84 ? -2.200 -3.284 22.012 1.00 49.41 84 THR A C 1
ATOM 707 O O . THR A 1 84 ? -2.116 -4.153 21.142 1.00 49.41 84 THR A O 1
ATOM 710 N N . ALA A 1 85 ? -3.116 -3.309 22.976 1.00 50.06 85 ALA A N 1
ATOM 711 C CA . ALA A 1 85 ? -4.307 -4.133 22.906 1.00 50.06 85 ALA A CA 1
ATOM 712 C C . ALA A 1 85 ? -5.088 -3.691 21.661 1.00 50.06 85 ALA A C 1
ATOM 714 O O . ALA A 1 85 ? -5.925 -2.799 21.719 1.00 50.06 85 ALA A O 1
ATOM 715 N N . PHE A 1 86 ? -4.708 -4.245 20.511 1.00 54.69 86 PHE A N 1
ATOM 716 C CA . PHE A 1 86 ? -5.469 -4.196 19.281 1.00 54.69 86 PHE A CA 1
ATOM 717 C C . PHE A 1 86 ? -6.704 -5.025 19.602 1.00 54.69 86 PHE A C 1
ATOM 719 O O . PHE A 1 86 ? -6.619 -6.253 19.642 1.00 54.69 86 PHE A O 1
ATOM 726 N N . GLU A 1 87 ? -7.789 -4.357 19.982 1.00 58.91 87 GLU A N 1
ATOM 727 C CA . GLU A 1 87 ? -9.112 -4.948 20.145 1.00 58.91 87 GLU A CA 1
ATOM 728 C C . GLU A 1 87 ? -9.702 -5.011 18.734 1.00 58.91 87 GLU A C 1
ATOM 730 O O . GLU A 1 87 ? -10.238 -4.018 18.243 1.00 58.91 87 GLU A O 1
ATOM 735 N N . PRO A 1 88 ? -9.543 -6.134 18.010 1.00 57.38 88 PRO A N 1
ATOM 736 C CA . PRO A 1 88 ? -10.015 -6.229 16.639 1.00 57.38 88 PRO A CA 1
ATOM 737 C C . PRO A 1 88 ? -11.502 -5.893 16.541 1.00 57.38 88 PRO A C 1
ATOM 739 O O . PRO A 1 88 ? -12.346 -6.592 17.102 1.00 57.38 88 PRO A O 1
ATOM 742 N N . SER A 1 89 ? -11.821 -4.877 15.738 1.00 61.81 89 SER A N 1
ATOM 743 C CA . SER A 1 89 ? -13.193 -4.381 15.593 1.00 61.81 89 SER A CA 1
ATOM 744 C C . SER A 1 89 ? -14.192 -5.441 15.094 1.00 61.81 89 SER A C 1
ATOM 746 O O . SER A 1 89 ? -15.387 -5.350 15.379 1.00 61.81 89 SER A O 1
ATOM 748 N N . VAL A 1 90 ? -13.720 -6.476 14.377 1.00 61.78 90 VAL A N 1
ATOM 749 C CA . VAL A 1 90 ? -14.555 -7.598 13.920 1.00 61.78 90 VAL A CA 1
ATOM 750 C C . VAL A 1 90 ? -13.846 -8.948 14.064 1.00 61.78 90 VAL A C 1
ATOM 752 O O . VAL A 1 90 ? -13.135 -9.418 13.167 1.00 61.78 90 VAL A O 1
ATOM 755 N N . VAL A 1 91 ? -14.115 -9.616 15.184 1.00 74.25 91 VAL A N 1
ATOM 756 C CA . VAL A 1 91 ? -13.797 -11.034 15.402 1.00 74.25 91 VAL A CA 1
ATOM 757 C C . VAL A 1 91 ? -15.000 -11.875 14.985 1.00 74.25 91 VAL A C 1
ATOM 759 O O . VAL A 1 91 ? -16.121 -11.643 15.435 1.00 74.25 91 VAL A O 1
ATOM 762 N N . LEU A 1 92 ? -14.791 -12.855 14.105 1.00 73.06 92 LEU A N 1
ATOM 763 C CA . LEU A 1 92 ? -15.843 -13.810 13.756 1.00 73.06 92 LEU A CA 1
ATOM 764 C C . LEU A 1 92 ? -16.094 -14.777 14.915 1.00 73.06 92 LEU A C 1
ATOM 766 O O . LEU A 1 92 ? -15.225 -15.000 15.752 1.00 73.06 92 LEU A O 1
ATOM 770 N N . SER A 1 93 ? -17.247 -15.446 14.898 1.00 70.94 93 SER A N 1
ATOM 771 C CA . SER A 1 93 ? -17.623 -16.464 15.890 1.00 70.94 93 SER A CA 1
ATOM 772 C C . SER A 1 93 ? -16.580 -17.577 16.078 1.00 70.94 93 SER A C 1
ATOM 774 O O . SER A 1 93 ? -16.503 -18.163 17.151 1.00 70.94 93 SER A O 1
ATOM 776 N N . ASP A 1 94 ? -15.743 -17.828 15.068 1.00 74.00 94 ASP A N 1
ATOM 777 C CA . ASP A 1 94 ? -14.668 -18.827 15.101 1.00 74.00 94 ASP A CA 1
ATOM 778 C C . ASP A 1 94 ? -13.350 -18.291 15.708 1.00 74.00 94 ASP A C 1
ATOM 780 O O . ASP A 1 94 ? -12.311 -18.946 15.624 1.00 74.00 94 ASP A O 1
ATOM 784 N N . GLY A 1 95 ? -13.353 -17.075 16.267 1.00 75.62 95 GLY A N 1
ATOM 785 C CA . GLY A 1 95 ? -12.176 -16.421 16.854 1.00 75.62 95 GLY A CA 1
ATOM 786 C C . GLY A 1 95 ? -11.150 -15.925 15.830 1.00 75.62 95 GLY A C 1
ATOM 787 O O . GLY A 1 95 ? -10.043 -15.541 16.200 1.00 75.62 95 GLY A O 1
ATOM 788 N N . THR A 1 96 ? -11.488 -15.950 14.538 1.00 80.44 96 THR A N 1
ATOM 789 C CA . THR A 1 96 ? -10.625 -15.453 13.457 1.00 80.44 96 THR A CA 1
ATOM 790 C C . THR A 1 96 ? -10.993 -14.025 13.087 1.00 80.44 96 THR A C 1
ATOM 792 O O . THR A 1 96 ? -12.163 -13.638 13.125 1.00 80.44 96 THR A O 1
ATOM 795 N N . LEU A 1 97 ? -9.994 -13.234 12.698 1.00 84.00 97 LEU A N 1
ATOM 796 C CA . LEU A 1 97 ? -10.233 -11.899 12.167 1.00 84.00 97 LEU A CA 1
ATOM 797 C C . LEU A 1 97 ? -10.900 -12.005 10.796 1.00 84.00 97 LEU A C 1
ATOM 799 O O . LEU A 1 97 ? -10.515 -12.836 9.967 1.00 84.00 97 LEU A O 1
ATOM 803 N N . LEU A 1 98 ? -11.866 -11.126 10.525 1.00 87.12 98 LEU A N 1
ATOM 804 C CA . LEU A 1 98 ? -12.534 -11.054 9.219 1.00 87.12 98 LEU A CA 1
ATOM 805 C C . LEU A 1 98 ? -11.499 -10.910 8.090 1.00 87.12 98 LEU A C 1
ATOM 807 O O . LEU A 1 98 ? -11.565 -11.614 7.079 1.00 87.12 98 LEU A O 1
ATOM 811 N N . ALA A 1 99 ? -10.487 -10.067 8.301 1.00 85.69 99 ALA A N 1
ATOM 812 C CA . ALA A 1 99 ? -9.387 -9.878 7.363 1.00 85.69 99 ALA A CA 1
ATOM 813 C C . ALA A 1 99 ? -8.625 -11.183 7.059 1.00 85.69 99 ALA A C 1
ATOM 815 O O . ALA A 1 99 ? -8.331 -11.457 5.895 1.00 85.69 99 ALA A O 1
ATOM 816 N N . ASP A 1 100 ? -8.364 -12.016 8.070 1.00 87.69 100 ASP A N 1
ATOM 817 C CA . ASP A 1 100 ? -7.614 -13.267 7.910 1.00 87.69 100 ASP A CA 1
ATOM 818 C C . ASP A 1 100 ? -8.431 -14.320 7.163 1.00 87.69 100 ASP A C 1
ATOM 820 O O . ASP A 1 100 ? -7.905 -15.026 6.300 1.00 87.69 100 ASP A O 1
ATOM 824 N N . ARG A 1 101 ? -9.742 -14.378 7.418 1.00 88.62 101 ARG A N 1
ATOM 825 C CA . ARG A 1 101 ? -10.647 -15.224 6.638 1.00 88.62 101 ARG A CA 1
ATOM 826 C C . ARG A 1 101 ? -10.677 -14.794 5.172 1.00 88.62 101 ARG A C 1
ATOM 828 O O . ARG A 1 101 ? -10.548 -15.637 4.289 1.00 88.62 101 ARG A O 1
ATOM 835 N N . LEU A 1 102 ? -10.795 -13.494 4.898 1.00 89.75 102 LEU A N 1
ATOM 836 C CA . LEU A 1 102 ? -10.766 -12.980 3.525 1.00 89.75 102 LEU A CA 1
ATOM 837 C C . LEU A 1 102 ? -9.430 -13.266 2.833 1.00 89.75 102 LEU A C 1
ATOM 839 O O . LEU A 1 102 ? -9.414 -13.589 1.646 1.00 89.75 102 LEU A O 1
ATOM 843 N N . ALA A 1 103 ? -8.315 -13.184 3.560 1.00 90.19 103 ALA A N 1
ATOM 844 C CA . ALA A 1 103 ? -7.002 -13.540 3.039 1.00 90.19 103 ALA A CA 1
ATOM 845 C C . ALA A 1 103 ? -6.904 -15.042 2.722 1.00 90.19 103 ALA A C 1
ATOM 847 O O . ALA A 1 103 ? -6.413 -15.405 1.653 1.00 90.19 103 ALA A O 1
ATOM 848 N N . ALA A 1 104 ? -7.429 -15.908 3.596 1.00 89.50 104 ALA A N 1
ATOM 849 C CA . ALA A 1 104 ? -7.491 -17.354 3.374 1.00 89.50 104 ALA A CA 1
ATOM 850 C C . ALA A 1 104 ? -8.384 -17.734 2.177 1.00 89.50 104 ALA A C 1
ATOM 852 O O . ALA A 1 104 ? -8.100 -18.698 1.469 1.00 89.50 104 ALA A O 1
ATOM 853 N N . GLU A 1 105 ? -9.429 -16.946 1.906 1.00 89.69 105 GLU A N 1
ATOM 854 C CA . GLU A 1 105 ? -10.290 -17.064 0.721 1.00 89.69 105 GLU A CA 1
ATOM 855 C C . GLU A 1 105 ? -9.650 -16.469 -0.559 1.00 89.69 105 GLU A C 1
ATOM 857 O O . GLU A 1 105 ? -10.261 -16.501 -1.628 1.00 89.69 105 GLU A O 1
ATOM 862 N N . GLY A 1 106 ? -8.432 -15.911 -0.480 1.00 90.31 106 GLY A N 1
ATOM 863 C CA . GLY A 1 106 ? -7.722 -15.276 -1.601 1.00 90.31 106 GLY A CA 1
ATOM 864 C C . GLY A 1 106 ? -8.230 -13.873 -1.965 1.00 90.31 106 GLY A C 1
ATOM 865 O O . GLY A 1 106 ? -7.832 -13.295 -2.979 1.00 90.31 106 GLY A O 1
ATOM 866 N N . ARG A 1 107 ? -9.106 -13.283 -1.145 1.00 91.81 107 ARG A N 1
ATOM 867 C CA . ARG A 1 107 ? -9.745 -11.973 -1.356 1.00 91.81 107 ARG A CA 1
ATOM 868 C C . ARG A 1 107 ? -8.921 -10.840 -0.740 1.00 91.81 107 ARG A C 1
ATOM 870 O O . ARG A 1 107 ? -9.429 -10.009 0.014 1.00 91.81 107 ARG A O 1
ATOM 877 N N . TYR A 1 108 ? -7.644 -10.755 -1.108 1.00 86.44 108 TYR A N 1
ATOM 878 C CA . TYR A 1 108 ? -6.683 -9.807 -0.519 1.00 86.44 108 TYR A CA 1
ATOM 879 C C . TYR A 1 108 ? -7.131 -8.339 -0.574 1.00 86.44 108 TYR A C 1
ATOM 881 O O . TYR A 1 108 ? -6.897 -7.575 0.354 1.00 86.44 108 TYR A O 1
ATOM 889 N N . ALA A 1 109 ? -7.841 -7.944 -1.633 1.00 89.69 109 ALA A N 1
ATOM 890 C CA . ALA A 1 109 ? -8.392 -6.599 -1.797 1.00 89.69 109 ALA A CA 1
ATOM 891 C C . ALA A 1 109 ? -9.299 -6.147 -0.647 1.00 89.69 109 ALA A C 1
ATOM 893 O O . ALA A 1 109 ? -9.408 -4.959 -0.347 1.00 89.69 109 ALA A O 1
ATOM 894 N N . GLU A 1 110 ? -10.054 -7.088 -0.102 1.00 89.38 110 GLU A N 1
ATOM 895 C CA . GLU A 1 110 ? -11.032 -6.844 0.947 1.00 89.38 110 GLU A CA 1
ATOM 896 C C . GLU A 1 110 ? -10.405 -7.086 2.311 1.00 89.38 110 GLU A C 1
ATOM 898 O O . GLU A 1 110 ? -10.651 -6.303 3.218 1.00 89.38 110 GLU A O 1
ATOM 903 N N . ALA A 1 111 ? -9.521 -8.083 2.415 1.00 89.50 111 ALA A N 1
ATOM 904 C CA . ALA A 1 111 ? -8.709 -8.306 3.604 1.00 89.50 111 ALA A CA 1
ATOM 905 C C . ALA A 1 111 ? -7.919 -7.045 3.988 1.00 89.50 111 ALA A C 1
ATOM 907 O O . ALA A 1 111 ? -7.988 -6.598 5.128 1.00 89.50 111 ALA A O 1
ATOM 908 N N . VAL A 1 112 ? -7.240 -6.417 3.018 1.00 88.94 112 VAL A N 1
ATOM 909 C CA . VAL A 1 112 ? -6.484 -5.173 3.241 1.00 88.94 112 VAL A CA 1
ATOM 910 C C . VAL A 1 112 ? -7.413 -4.026 3.635 1.00 88.94 112 VAL A C 1
ATOM 912 O O . VAL A 1 112 ? -7.123 -3.312 4.588 1.00 88.94 112 VAL A O 1
ATOM 915 N N . ARG A 1 113 ? -8.554 -3.855 2.951 1.00 88.56 113 ARG A N 1
ATOM 916 C CA . ARG A 1 113 ? -9.527 -2.805 3.303 1.00 88.56 113 ARG A CA 1
ATOM 917 C C . ARG A 1 113 ? -10.086 -2.984 4.713 1.00 88.56 113 ARG A C 1
ATOM 919 O O . ARG A 1 113 ? -10.262 -1.991 5.408 1.00 88.56 113 ARG A O 1
ATOM 926 N N . GLN A 1 114 ? -10.342 -4.222 5.129 1.00 89.56 114 GLN A N 1
ATOM 927 C CA . GLN A 1 114 ? -10.809 -4.514 6.478 1.00 89.56 114 GLN A CA 1
ATOM 928 C C . GLN A 1 114 ? -9.716 -4.242 7.512 1.00 89.56 114 GLN A C 1
ATOM 930 O O . GLN A 1 114 ? -9.971 -3.519 8.463 1.00 89.56 114 GLN A O 1
ATOM 935 N N . ARG A 1 115 ? -8.484 -4.705 7.265 1.00 87.56 115 ARG A N 1
ATOM 936 C CA . ARG A 1 115 ? -7.330 -4.445 8.137 1.00 87.56 115 ARG A CA 1
ATOM 937 C C . ARG A 1 115 ? -7.100 -2.946 8.345 1.00 87.56 115 ARG A C 1
ATOM 939 O O . ARG A 1 115 ? -6.857 -2.517 9.463 1.00 87.56 115 ARG A O 1
ATOM 946 N N . LEU A 1 116 ? -7.194 -2.152 7.276 1.00 89.38 116 LEU A N 1
ATOM 947 C CA . LEU A 1 116 ? -7.080 -0.695 7.363 1.00 89.38 116 LEU A CA 1
ATOM 948 C C . LEU A 1 116 ? -8.232 -0.082 8.163 1.00 89.38 116 LEU A C 1
ATOM 950 O O . LEU A 1 116 ? -7.991 0.812 8.964 1.00 89.38 116 LEU A O 1
ATOM 954 N N . ARG A 1 117 ? -9.467 -0.563 7.978 1.00 87.69 117 ARG A N 1
ATOM 955 C CA . ARG A 1 117 ? -10.616 -0.090 8.760 1.00 87.69 117 ARG A CA 1
ATOM 956 C C . ARG A 1 117 ? -10.459 -0.404 10.248 1.00 87.69 117 ARG A C 1
ATOM 958 O O . ARG A 1 117 ? -10.752 0.470 11.053 1.00 87.69 117 ARG A O 1
ATOM 965 N N . ASP A 1 118 ? -9.965 -1.592 10.588 1.00 88.81 118 ASP A N 1
ATOM 966 C CA . ASP A 1 118 ? -9.695 -1.980 11.974 1.00 88.81 118 ASP A CA 1
ATOM 967 C C . ASP A 1 118 ? -8.625 -1.056 12.588 1.00 88.81 118 ASP A C 1
ATOM 969 O O . ASP A 1 118 ? -8.867 -0.441 13.615 1.00 88.81 118 ASP A O 1
ATOM 973 N N . ILE A 1 119 ? -7.497 -0.835 11.896 1.00 87.69 119 ILE A N 1
ATOM 974 C CA . ILE A 1 119 ? -6.431 0.080 12.353 1.00 87.69 119 ILE A CA 1
ATOM 975 C C . ILE A 1 119 ? -6.950 1.509 12.571 1.00 87.69 119 ILE A C 1
ATOM 977 O O . ILE A 1 119 ? -6.586 2.153 13.550 1.00 87.69 119 ILE A O 1
ATOM 981 N N . VAL A 1 120 ? -7.788 2.026 11.667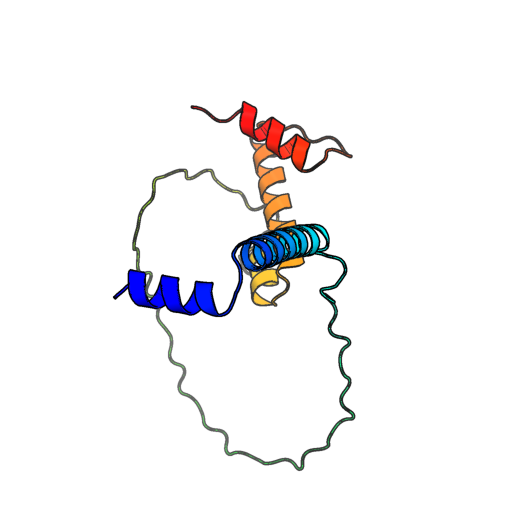 1.00 88.00 120 VAL A N 1
ATOM 982 C CA . VAL A 1 120 ? -8.385 3.363 11.827 1.00 88.00 120 VAL A CA 1
ATOM 983 C C . VAL A 1 120 ? -9.333 3.404 13.024 1.00 88.00 120 VAL A C 1
ATOM 985 O O . VAL A 1 120 ? -9.318 4.388 13.763 1.00 88.00 120 VAL A O 1
ATOM 988 N N . GLY A 1 121 ? -10.131 2.353 13.231 1.00 85.75 121 GLY A N 1
ATOM 989 C CA . GLY A 1 121 ? -10.985 2.213 14.411 1.00 85.75 121 GLY A CA 1
ATOM 990 C C . GLY A 1 121 ? -10.172 2.275 15.701 1.00 85.75 121 GLY A C 1
ATOM 991 O O . GLY A 1 121 ? -10.487 3.072 16.579 1.00 85.75 121 GLY A O 1
ATOM 992 N N . ASP A 1 122 ? -9.070 1.537 15.758 1.00 85.81 122 ASP A N 1
ATOM 993 C CA . ASP A 1 122 ? -8.190 1.478 16.925 1.00 85.81 122 ASP A CA 1
ATOM 994 C C . ASP A 1 122 ? -7.482 2.809 17.188 1.00 85.81 122 ASP A C 1
ATOM 996 O O . ASP A 1 122 ? -7.441 3.281 18.323 1.00 85.81 122 ASP A O 1
ATOM 1000 N N . LEU A 1 123 ? -6.984 3.472 16.140 1.00 86.62 123 LEU A N 1
ATOM 1001 C CA . LEU A 1 123 ? -6.399 4.813 16.251 1.00 86.62 123 LEU A CA 1
ATOM 1002 C C . LEU A 1 123 ? -7.427 5.847 16.726 1.00 86.62 123 LEU A C 1
ATOM 1004 O O . LEU A 1 123 ? -7.077 6.774 17.454 1.00 86.62 123 LEU A O 1
ATOM 1008 N N . THR A 1 124 ? -8.693 5.676 16.345 1.00 87.94 124 THR A N 1
ATOM 1009 C CA . THR A 1 124 ? -9.785 6.543 16.801 1.00 87.94 124 THR A CA 1
ATOM 1010 C C . THR A 1 124 ? -10.139 6.269 18.260 1.00 87.94 124 THR A C 1
ATOM 1012 O O . THR A 1 124 ? -10.274 7.204 19.044 1.00 87.94 124 THR A O 1
ATOM 1015 N N . ALA A 1 125 ? -10.232 4.995 18.652 1.00 85.81 125 ALA A N 1
ATOM 1016 C CA . ALA A 1 125 ? -10.489 4.589 20.031 1.00 85.81 125 ALA A CA 1
ATOM 1017 C C . ALA A 1 125 ? -9.372 5.046 20.984 1.00 85.81 125 ALA A C 1
ATOM 1019 O O . ALA A 1 125 ? -9.649 5.469 22.103 1.00 85.81 125 ALA A O 1
ATOM 1020 N N . ALA A 1 126 ? -8.122 5.030 20.517 1.00 84.38 126 ALA A N 1
ATOM 1021 C CA . ALA A 1 126 ? -6.969 5.556 21.242 1.00 84.38 126 ALA A CA 1
ATOM 1022 C C . ALA A 1 126 ? -6.906 7.099 21.277 1.00 84.38 126 ALA A C 1
ATOM 1024 O O . ALA A 1 126 ? -6.008 7.654 21.906 1.00 84.38 126 ALA A O 1
ATOM 1025 N N . GLY A 1 127 ? -7.819 7.804 20.598 1.00 84.62 127 GLY A N 1
ATOM 1026 C CA . GLY A 1 127 ? -7.832 9.268 20.517 1.00 84.62 127 GLY A CA 1
ATOM 1027 C C . GLY A 1 127 ? -6.727 9.867 19.639 1.00 84.62 127 GLY A C 1
ATOM 1028 O O . GLY A 1 127 ? -6.554 11.085 19.616 1.00 84.62 127 GLY A O 1
ATOM 1029 N N . VAL A 1 128 ? -5.994 9.033 18.893 1.00 86.75 128 VAL A N 1
ATOM 1030 C CA . VAL A 1 128 ? -4.888 9.461 18.022 1.00 86.75 128 VAL A CA 1
ATOM 1031 C C . VAL A 1 128 ? -5.410 10.179 16.779 1.00 86.75 128 VAL A C 1
ATOM 1033 O O . VAL A 1 128 ? -4.749 11.042 16.207 1.00 86.75 128 VAL A O 1
ATOM 1036 N N . ILE A 1 129 ? -6.611 9.831 16.322 1.00 86.81 129 ILE A N 1
ATOM 1037 C CA . ILE A 1 129 ? -7.232 10.442 15.145 1.00 86.81 129 ILE A CA 1
ATOM 1038 C C . ILE A 1 129 ? -8.716 10.642 15.432 1.00 86.81 129 ILE A C 1
ATOM 1040 O O . ILE A 1 129 ? -9.344 9.810 16.075 1.00 86.81 129 ILE A O 1
ATOM 1044 N N . SER A 1 130 ? -9.293 11.729 14.922 1.00 86.50 130 SER A N 1
ATOM 1045 C CA . SER A 1 130 ? -10.741 11.952 14.922 1.00 86.50 130 SER A CA 1
ATOM 1046 C C . SER A 1 130 ? -11.230 12.058 13.473 1.00 86.50 130 SER A C 1
ATOM 1048 O O . SER A 1 130 ? -11.258 13.156 12.912 1.00 86.50 130 SER A O 1
ATOM 1050 N N . PRO A 1 131 ? -11.505 10.922 12.802 1.00 79.75 131 PRO A N 1
ATOM 1051 C CA . PRO A 1 131 ? -11.907 10.924 11.402 1.00 79.75 131 PRO A CA 1
ATOM 1052 C C . PRO A 1 131 ? -13.355 11.411 11.253 1.00 79.75 131 PRO A C 1
ATOM 1054 O O . PRO A 1 131 ? -14.275 10.867 11.865 1.00 79.75 131 PRO A O 1
ATOM 1057 N N . LEU A 1 132 ? -13.569 12.413 10.399 1.00 84.38 132 LEU A N 1
ATOM 1058 C CA . LEU A 1 132 ? -14.899 12.879 10.011 1.00 84.38 132 LEU A CA 1
ATOM 1059 C C . LEU A 1 132 ? -15.406 12.078 8.795 1.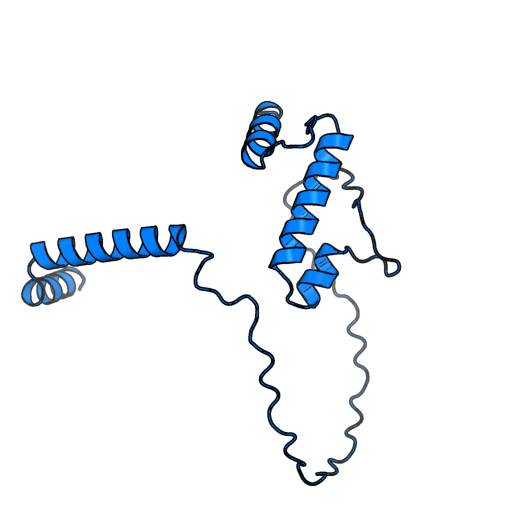00 84.38 132 LEU A C 1
ATOM 1061 O O . LEU A 1 132 ? -14.614 11.556 8.003 1.00 84.38 132 LEU A O 1
ATOM 1065 N N . PRO A 1 133 ? -16.731 11.969 8.592 1.00 78.94 133 PRO A N 1
ATOM 1066 C CA . PRO A 1 133 ? -17.264 11.402 7.360 1.00 78.94 133 PRO A CA 1
ATOM 1067 C C . PRO A 1 133 ? -16.764 12.218 6.157 1.00 78.94 133 PRO A C 1
ATOM 1069 O O . PRO A 1 133 ? -17.049 13.406 6.043 1.00 78.94 133 PRO A O 1
ATOM 1072 N N . GLY A 1 134 ? -16.001 11.571 5.271 1.00 83.69 134 GLY A N 1
ATOM 1073 C CA . GLY A 1 134 ? -15.348 12.209 4.121 1.00 83.69 134 GLY A CA 1
ATOM 1074 C C . GLY A 1 134 ? -13.828 12.370 4.241 1.00 83.69 134 GLY A C 1
ATOM 1075 O O . GLY A 1 134 ? -13.197 12.695 3.241 1.00 83.69 134 GLY A O 1
ATOM 1076 N N . THR A 1 135 ? -13.229 12.087 5.404 1.00 83.88 135 THR A N 1
ATOM 1077 C CA . THR A 1 135 ? -11.769 12.123 5.588 1.00 83.88 135 THR A CA 1
ATOM 1078 C C . THR A 1 135 ? -11.060 11.135 4.657 1.00 83.88 135 THR A C 1
ATOM 1080 O O . THR A 1 135 ? -11.440 9.962 4.549 1.00 83.88 135 THR A O 1
ATOM 1083 N N . THR A 1 136 ? -10.008 11.605 3.984 1.00 87.75 136 THR A N 1
ATOM 1084 C CA . THR A 1 136 ? -9.232 10.784 3.044 1.00 87.75 136 THR A CA 1
ATOM 1085 C C . THR A 1 136 ? -8.157 9.959 3.757 1.00 87.75 136 THR A C 1
ATOM 1087 O O . THR A 1 136 ? -7.684 10.304 4.836 1.00 87.75 136 THR A O 1
ATOM 1090 N N . ALA A 1 137 ? -7.710 8.858 3.143 1.00 83.12 137 ALA A N 1
ATOM 1091 C CA . ALA A 1 137 ? -6.662 8.013 3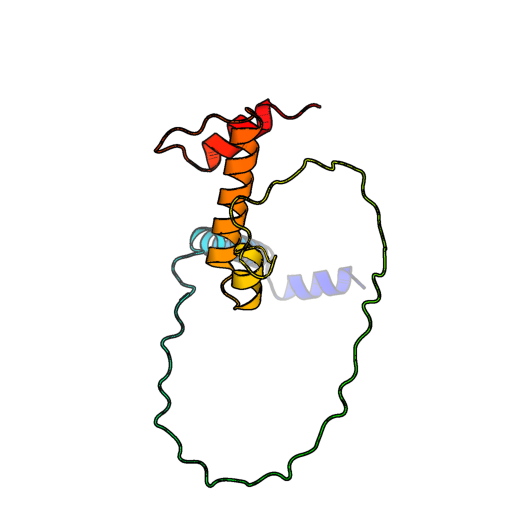.731 1.00 83.12 137 ALA A CA 1
ATOM 1092 C C . ALA A 1 137 ? -5.334 8.766 3.963 1.00 83.12 137 ALA A C 1
ATOM 1094 O O . ALA A 1 137 ? -4.607 8.449 4.902 1.00 83.12 137 ALA A O 1
ATOM 1095 N N . ALA A 1 138 ? -5.029 9.764 3.127 1.00 84.25 138 ALA A N 1
ATOM 1096 C CA . ALA A 1 138 ? -3.837 10.596 3.272 1.00 84.25 138 ALA A CA 1
ATOM 1097 C C . ALA A 1 138 ? -3.928 11.515 4.499 1.00 84.25 138 ALA A C 1
ATOM 1099 O O . ALA A 1 138 ? -2.956 11.639 5.238 1.00 84.25 138 ALA A O 1
ATOM 1100 N N . GLU A 1 139 ? -5.100 12.098 4.755 1.00 84.38 139 GLU A N 1
ATOM 1101 C CA . GLU A 1 139 ? -5.350 12.920 5.945 1.00 84.38 139 GLU A CA 1
ATOM 1102 C C . GLU A 1 139 ? -5.245 12.097 7.230 1.00 84.38 139 GLU A C 1
ATOM 1104 O O . GLU A 1 139 ? -4.614 12.536 8.189 1.00 84.38 139 GLU A O 1
ATOM 1109 N N . VAL A 1 140 ? -5.780 10.869 7.231 1.00 86.62 140 VAL A N 1
ATOM 1110 C CA . VAL A 1 140 ? -5.622 9.929 8.354 1.00 86.62 140 VAL A CA 1
ATOM 1111 C C . VAL A 1 140 ? -4.142 9.618 8.594 1.00 86.62 140 VAL A C 1
ATOM 1113 O O . VAL A 1 140 ? -3.678 9.672 9.730 1.00 86.62 140 VAL A O 1
ATOM 1116 N N . ALA A 1 141 ? -3.379 9.326 7.537 1.00 86.25 141 ALA A N 1
ATOM 1117 C CA . ALA A 1 141 ? -1.952 9.031 7.660 1.00 86.25 141 ALA A CA 1
ATOM 1118 C C . ALA A 1 141 ? -1.147 10.239 8.170 1.00 86.25 141 ALA A C 1
ATOM 1120 O O . ALA A 1 141 ? -0.265 10.075 9.013 1.00 86.25 141 ALA A O 1
ATOM 1121 N N . ALA A 1 142 ? -1.468 11.447 7.699 1.00 86.12 142 ALA A N 1
ATOM 1122 C CA . ALA A 1 142 ? -0.838 12.681 8.154 1.00 86.12 142 ALA A CA 1
ATOM 1123 C C . ALA A 1 142 ? -1.142 12.959 9.635 1.00 86.12 142 ALA A C 1
ATOM 1125 O O . ALA A 1 142 ? -0.223 13.237 10.403 1.00 86.12 142 ALA A O 1
ATOM 1126 N N . ALA A 1 143 ? -2.403 12.813 10.055 1.00 85.75 143 ALA A N 1
ATOM 1127 C CA . ALA A 1 143 ? -2.806 12.979 11.451 1.00 85.75 143 ALA A CA 1
ATOM 1128 C C . ALA A 1 143 ? -2.106 11.967 12.374 1.00 85.75 143 ALA A C 1
ATOM 1130 O O . ALA A 1 143 ? -1.597 12.342 13.429 1.00 85.75 143 ALA A O 1
ATOM 1131 N N . ALA A 1 144 ? -2.008 10.704 11.945 1.00 85.31 144 ALA A N 1
ATOM 1132 C CA . ALA A 1 144 ? -1.291 9.664 12.681 1.00 85.31 144 ALA A CA 1
ATOM 1133 C C . ALA A 1 144 ? 0.204 9.984 12.844 1.00 85.31 144 ALA A C 1
ATOM 1135 O O . ALA A 1 144 ? 0.779 9.755 13.906 1.00 85.31 144 ALA A O 1
ATOM 1136 N N . ALA A 1 145 ? 0.841 10.507 11.791 1.00 85.25 145 ALA A N 1
ATOM 1137 C CA . ALA A 1 145 ? 2.272 10.794 11.784 1.00 85.25 145 ALA A CA 1
ATOM 1138 C C . ALA A 1 145 ? 2.659 11.895 12.783 1.00 85.25 145 ALA A C 1
ATOM 1140 O O . ALA A 1 145 ? 3.705 11.789 13.417 1.00 85.25 145 ALA A O 1
ATOM 1141 N N . VAL A 1 146 ? 1.808 12.914 12.956 1.00 85.88 146 VAL A N 1
ATOM 1142 C CA . VAL A 1 146 ? 2.038 14.018 13.909 1.00 85.88 146 VAL A CA 1
ATOM 1143 C C . VAL A 1 146 ? 2.060 13.529 15.359 1.00 85.88 146 VAL A C 1
ATOM 1145 O O . VAL A 1 146 ? 2.783 14.083 16.180 1.00 85.88 146 VAL A O 1
ATOM 1148 N N . GLN A 1 147 ? 1.299 12.483 15.682 1.00 79.75 147 GLN A N 1
ATOM 1149 C CA . GLN A 1 147 ? 1.192 11.963 17.048 1.00 79.75 147 GLN A CA 1
ATOM 1150 C C . GLN A 1 147 ? 2.231 10.887 17.393 1.00 79.75 147 GLN A C 1
ATOM 1152 O O . GLN A 1 147 ? 2.200 10.329 18.491 1.00 79.75 147 GLN A O 1
ATOM 1157 N N . ARG A 1 148 ? 3.154 10.564 16.479 1.00 69.50 148 ARG A N 1
ATOM 1158 C CA . ARG A 1 148 ? 4.166 9.538 16.731 1.00 69.50 148 ARG A CA 1
ATOM 1159 C C . ARG A 1 148 ? 5.250 10.092 17.673 1.00 69.50 148 ARG A C 1
ATOM 1161 O O . ARG A 1 148 ? 5.877 11.089 17.316 1.00 69.50 148 ARG A O 1
ATOM 1168 N N . PRO A 1 149 ? 5.507 9.470 18.839 1.00 61.50 149 PRO A N 1
ATOM 1169 C CA . PRO A 1 149 ? 6.654 9.844 19.662 1.00 61.50 149 PRO A CA 1
ATOM 1170 C C . PRO A 1 149 ? 7.959 9.564 18.894 1.00 61.50 149 PRO A C 1
ATOM 1172 O O . PRO A 1 149 ? 8.037 8.566 18.170 1.00 61.50 149 PRO A O 1
ATOM 1175 N N . ALA A 1 150 ? 8.923 10.486 19.011 1.00 53.81 150 ALA A N 1
ATOM 1176 C CA . ALA A 1 150 ? 10.223 10.451 18.330 1.00 53.81 150 ALA A CA 1
ATOM 1177 C C . ALA A 1 150 ? 11.123 9.304 18.812 1.00 53.81 150 ALA A C 1
ATOM 1179 O O . ALA A 1 150 ? 11.046 8.962 20.015 1.00 53.81 150 ALA A O 1
#

Mean predicted aligned error: 20.05 Å

Secondary structure (DSSP, 8-state):
-HHHHHHHHHHHS-HHHHHHHHHHHHHHHHHHHHTTTTS--SS---------------------------------------------S-B-TTS-BHHHHHHHTT-HHHHHHHHHHHHHHHHHHTTS--PPTT--HHHHHHHHHHT---